Protein AF-A0A496ZYK5-F1 (afdb_monomer_lite)

Radius of gyration: 15.11 Å; chains: 1; bounding box: 34×35×40 Å

pLDDT: mean 82.76, std 11.74, range [33.22, 94.19]

Structure (mmCIF, N/CA/C/O backbone):
data_AF-A0A496ZYK5-F1
#
_entry.id   AF-A0A496ZYK5-F1
#
loop_
_atom_site.group_PDB
_atom_site.id
_atom_site.type_symbol
_atom_site.label_atom_id
_atom_site.label_alt_id
_atom_site.label_comp_id
_atom_site.label_asym_id
_atom_site.label_entity_id
_atom_site.label_seq_id
_atom_site.pdbx_PDB_ins_code
_atom_site.Cartn_x
_atom_site.Cartn_y
_atom_site.Cartn_z
_atom_site.occupancy
_atom_site.B_iso_or_equiv
_atom_site.auth_seq_id
_atom_site.auth_comp_id
_atom_site.auth_asym_id
_atom_site.auth_atom_id
_atom_site.pdbx_PDB_model_num
ATOM 1 N N . MET A 1 1 ? -0.596 -8.032 -0.415 1.00 74.88 1 MET A N 1
ATOM 2 C CA . MET A 1 1 ? -0.509 -8.067 1.060 1.00 74.88 1 MET A CA 1
ATOM 3 C C . MET A 1 1 ? -0.330 -6.659 1.595 1.00 74.88 1 MET A C 1
ATOM 5 O O . MET A 1 1 ? 0.467 -5.921 1.018 1.00 74.88 1 MET A O 1
ATOM 9 N N . GLY A 1 2 ? -1.061 -6.291 2.646 1.00 75.75 2 GLY A N 1
ATOM 10 C CA . GLY A 1 2 ? -0.971 -4.962 3.248 1.00 75.75 2 GLY A CA 1
ATOM 11 C C . GLY A 1 2 ? -1.423 -4.914 4.704 1.00 75.75 2 GLY A C 1
ATOM 12 O O . GLY A 1 2 ? -2.186 -5.771 5.138 1.00 75.75 2 GLY A O 1
ATOM 13 N N . ILE A 1 3 ? -0.929 -3.924 5.445 1.00 78.69 3 ILE A N 1
ATOM 14 C CA . ILE A 1 3 ? -1.300 -3.653 6.844 1.00 78.69 3 ILE A CA 1
ATOM 15 C C . ILE A 1 3 ? -2.373 -2.576 6.854 1.00 78.69 3 ILE A C 1
ATOM 17 O O . ILE A 1 3 ? -2.232 -1.584 6.136 1.00 78.69 3 ILE A O 1
ATOM 21 N N . VAL A 1 4 ? -3.399 -2.746 7.685 1.00 80.00 4 VAL A N 1
ATOM 22 C CA . VAL A 1 4 ? -4.452 -1.751 7.881 1.00 80.00 4 VAL A CA 1
ATOM 23 C C . VAL A 1 4 ? -4.413 -1.180 9.292 1.00 80.00 4 VAL A C 1
ATOM 25 O O . VAL A 1 4 ? -4.398 -1.935 10.268 1.00 80.00 4 VAL A O 1
ATOM 28 N N . THR A 1 5 ? -4.446 0.149 9.404 1.00 76.56 5 THR A N 1
ATOM 29 C CA . THR A 1 5 ? -4.525 0.858 10.691 1.00 76.56 5 THR A CA 1
ATOM 30 C C . THR A 1 5 ? -5.643 1.899 10.729 1.00 76.56 5 THR A C 1
ATOM 32 O O . THR A 1 5 ? -6.025 2.440 9.691 1.00 76.56 5 THR A O 1
ATOM 35 N N . GLY A 1 6 ? -6.152 2.213 11.921 1.00 67.94 6 GLY A N 1
ATOM 36 C CA . GLY A 1 6 ? -7.203 3.218 12.121 1.00 67.94 6 GLY A CA 1
ATOM 37 C C . GLY A 1 6 ? -6.759 4.670 11.930 1.00 67.94 6 GLY A C 1
ATOM 38 O O . GLY A 1 6 ? -5.583 4.997 12.091 1.00 67.94 6 GLY A O 1
ATOM 39 N N . VAL A 1 7 ? -7.717 5.546 11.604 1.00 71.88 7 VAL A N 1
ATOM 40 C CA . VAL A 1 7 ? -7.539 7.008 11.530 1.00 71.88 7 VAL A CA 1
ATOM 41 C C . VAL A 1 7 ? -8.552 7.691 12.449 1.00 71.88 7 VAL A C 1
ATOM 43 O O . VAL A 1 7 ? -9.733 7.349 12.434 1.00 71.88 7 VAL A O 1
ATOM 46 N N . THR A 1 8 ? -8.117 8.683 13.228 1.00 62.28 8 THR A N 1
ATOM 47 C CA . THR A 1 8 ? -9.002 9.500 14.071 1.00 62.28 8 THR A CA 1
ATOM 48 C C . THR A 1 8 ? -9.879 10.445 13.229 1.00 62.28 8 THR A C 1
ATOM 50 O O . THR A 1 8 ? -9.448 11.009 12.212 1.00 62.28 8 THR A O 1
ATOM 53 N N . ASN A 1 9 ? -11.148 10.583 13.631 1.00 53.94 9 ASN A N 1
ATOM 54 C CA . ASN A 1 9 ? -12.170 11.366 12.927 1.00 53.94 9 ASN A CA 1
ATOM 55 C C . ASN A 1 9 ? -11.941 12.876 13.103 1.00 53.94 9 ASN A C 1
ATOM 57 O O . ASN A 1 9 ? -12.195 13.412 14.174 1.00 53.94 9 ASN A O 1
ATOM 61 N N . GLU A 1 10 ? -11.537 13.563 12.034 1.00 55.62 10 GLU A N 1
ATOM 62 C CA . GLU A 1 10 ? -11.527 15.030 11.935 1.00 55.62 10 GLU A CA 1
ATOM 63 C C . GLU A 1 10 ? -12.078 15.462 10.558 1.00 55.62 10 GLU A C 1
ATOM 65 O O . GLU A 1 10 ? -12.080 14.663 9.615 1.00 55.62 10 GLU A O 1
ATOM 70 N N . ASN A 1 11 ? -12.582 16.702 10.472 1.00 56.47 11 ASN A N 1
ATOM 71 C CA . ASN A 1 11 ? -13.473 17.247 9.430 1.00 56.47 11 ASN A CA 1
ATOM 72 C C . ASN A 1 11 ? -13.108 16.925 7.960 1.00 56.47 11 ASN A C 1
ATOM 74 O O . ASN A 1 11 ? -11.955 16.958 7.534 1.00 56.47 11 ASN A O 1
ATOM 78 N N . HIS A 1 12 ? -14.147 16.634 7.167 1.00 55.78 12 HIS A N 1
ATOM 79 C CA . HIS A 1 12 ? -14.066 15.926 5.880 1.00 55.78 12 HIS A CA 1
ATOM 80 C C . HIS A 1 12 ? -13.759 16.816 4.656 1.00 55.78 12 HIS A C 1
ATOM 82 O O . HIS A 1 12 ? -13.131 16.349 3.706 1.00 55.78 12 HIS A O 1
ATOM 88 N N . SER A 1 13 ? -14.181 18.086 4.660 1.00 56.16 13 SER A N 1
ATOM 89 C CA . SER A 1 13 ? -14.028 19.019 3.528 1.00 56.16 13 SER A CA 1
ATOM 90 C C . SER A 1 13 ? -12.591 19.524 3.369 1.00 56.16 13 SER A C 1
ATOM 92 O O . SER A 1 13 ? -12.036 19.476 2.272 1.00 56.16 13 SER A O 1
ATOM 94 N N . ASP A 1 14 ? -11.947 19.906 4.472 1.00 59.47 14 ASP A N 1
ATOM 95 C CA . ASP A 1 14 ? -10.564 20.405 4.462 1.00 59.47 14 ASP A CA 1
ATOM 96 C C . ASP A 1 14 ? -9.560 19.294 4.116 1.00 59.47 14 ASP A C 1
ATOM 98 O O . ASP A 1 14 ? -8.487 19.537 3.562 1.00 59.47 14 ASP A O 1
ATOM 102 N N . ARG A 1 15 ? -9.920 18.036 4.391 1.00 67.19 15 ARG A N 1
ATOM 103 C CA . ARG A 1 15 ? -9.101 16.860 4.084 1.00 67.19 15 ARG A CA 1
ATOM 104 C C . ARG A 1 15 ? -8.947 16.625 2.579 1.00 67.19 15 ARG A C 1
ATOM 106 O O . ARG A 1 15 ? -7.835 16.353 2.135 1.00 67.19 15 ARG A O 1
ATOM 113 N N . GLN A 1 16 ? -10.004 16.789 1.779 1.00 65.94 16 GLN A N 1
ATOM 114 C CA . GLN A 1 16 ? -9.939 16.511 0.336 1.00 65.94 16 GLN A CA 1
ATOM 115 C C . GLN A 1 16 ? -8.957 17.428 -0.404 1.00 65.94 16 GLN A C 1
ATOM 117 O O . GLN A 1 16 ? -8.152 16.948 -1.205 1.00 65.94 16 GLN A O 1
ATOM 122 N N . VAL A 1 17 ? -8.974 18.729 -0.092 1.00 64.69 17 VAL A N 1
ATOM 123 C CA . VAL A 1 17 ? -8.038 19.709 -0.669 1.00 64.69 17 VAL A CA 1
ATOM 124 C C . VAL A 1 17 ? -6.600 19.383 -0.256 1.00 64.69 17 VAL A C 1
ATOM 126 O O . VAL A 1 17 ? -5.696 19.359 -1.093 1.00 64.69 17 VAL A O 1
ATOM 129 N N . ASN A 1 18 ? -6.391 19.036 1.016 1.00 77.38 18 ASN A N 1
ATOM 130 C CA . ASN A 1 18 ? -5.076 18.661 1.529 1.00 77.38 18 ASN A CA 1
ATOM 131 C C . ASN A 1 18 ? -4.524 17.376 0.889 1.00 77.38 18 ASN A C 1
ATOM 133 O O . ASN A 1 18 ? -3.320 17.287 0.643 1.00 77.38 18 ASN A O 1
ATOM 137 N N . TYR A 1 19 ? -5.374 16.397 0.565 1.00 80.56 19 TYR A N 1
ATOM 138 C CA . TYR A 1 19 ? -4.937 15.176 -0.119 1.00 80.56 19 TYR A CA 1
ATOM 139 C C . TYR A 1 19 ? -4.505 15.433 -1.559 1.00 80.56 19 TYR A C 1
ATOM 141 O O . TYR A 1 19 ? -3.468 14.918 -1.967 1.00 80.56 19 TYR A O 1
ATOM 149 N N . ALA A 1 20 ? -5.231 16.270 -2.305 1.00 78.94 20 ALA A N 1
ATOM 150 C CA . ALA A 1 20 ? -4.841 16.632 -3.668 1.00 78.94 20 ALA A CA 1
ATOM 151 C C . ALA A 1 20 ? -3.475 17.346 -3.702 1.00 78.94 20 ALA A C 1
ATOM 153 O O . ALA A 1 20 ? -2.609 17.001 -4.507 1.00 78.94 20 ALA A O 1
ATOM 154 N N . ILE A 1 21 ? -3.241 18.283 -2.774 1.00 83.12 21 ILE A N 1
ATOM 155 C CA . ILE A 1 21 ? -1.9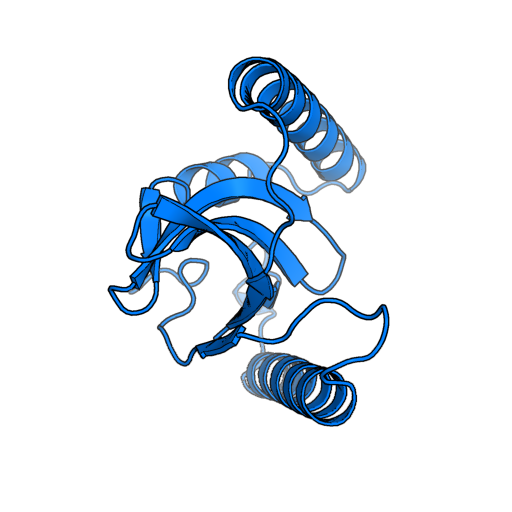43 18.965 -2.620 1.00 83.12 21 ILE A CA 1
ATOM 156 C C . ILE A 1 21 ? -0.841 17.960 -2.25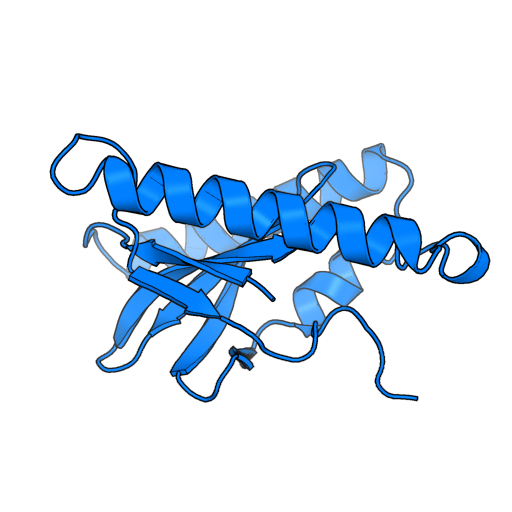6 1.00 83.12 21 ILE A C 1
ATOM 158 O O . ILE A 1 21 ? 0.281 18.030 -2.765 1.00 83.12 21 ILE A O 1
ATOM 162 N N . ASN A 1 22 ? -1.142 17.001 -1.379 1.00 86.88 22 ASN A N 1
ATOM 163 C CA . ASN A 1 22 ? -0.177 15.985 -0.981 1.00 86.88 22 ASN A CA 1
ATOM 164 C C . ASN A 1 22 ? 0.196 15.046 -2.141 1.00 86.88 22 ASN A C 1
ATOM 166 O O . ASN A 1 22 ? 1.373 14.743 -2.319 1.00 86.88 22 ASN A O 1
ATOM 170 N N . GLU A 1 23 ? -0.766 14.641 -2.973 1.00 89.38 23 GLU A N 1
ATOM 171 C CA . GLU A 1 23 ? -0.507 13.836 -4.173 1.00 89.38 23 GLU A CA 1
ATOM 172 C C . GLU A 1 23 ? 0.406 14.577 -5.164 1.00 89.38 23 GLU A C 1
ATOM 174 O O . GLU A 1 23 ? 1.356 13.984 -5.676 1.00 89.38 23 GLU A O 1
ATOM 179 N N . GLN A 1 24 ? 0.213 15.887 -5.360 1.00 88.06 24 GLN A N 1
ATOM 180 C CA . GLN A 1 24 ? 1.120 16.704 -6.180 1.00 88.06 24 GLN A CA 1
ATOM 181 C C . GLN A 1 24 ? 2.548 16.736 -5.618 1.00 88.06 24 GLN A C 1
ATOM 183 O O . GLN A 1 24 ? 3.520 16.613 -6.368 1.00 88.06 24 GLN A O 1
ATOM 188 N N . ARG A 1 25 ? 2.698 16.851 -4.293 1.00 89.44 25 ARG A N 1
ATOM 189 C CA . ARG A 1 25 ? 4.013 16.785 -3.639 1.00 89.44 25 ARG A CA 1
ATOM 190 C C . ARG A 1 25 ? 4.671 15.421 -3.846 1.00 89.44 25 ARG A C 1
ATOM 192 O O . ARG A 1 25 ? 5.871 15.355 -4.107 1.00 89.44 25 ARG A O 1
ATOM 199 N N . ILE A 1 26 ? 3.901 14.337 -3.753 1.00 90.56 26 ILE A N 1
ATOM 200 C CA . ILE A 1 26 ? 4.398 12.982 -4.014 1.00 90.56 26 ILE A CA 1
ATOM 201 C C . ILE A 1 26 ? 4.868 12.859 -5.466 1.00 90.56 26 ILE A C 1
ATOM 203 O O . ILE A 1 26 ? 5.963 12.348 -5.695 1.00 90.56 26 ILE A O 1
ATOM 207 N N . ALA A 1 27 ? 4.112 13.382 -6.434 1.00 89.94 27 ALA A N 1
ATOM 208 C CA . ALA A 1 27 ? 4.516 13.392 -7.839 1.00 89.94 27 ALA A CA 1
ATOM 209 C C . ALA A 1 27 ? 5.889 14.057 -8.030 1.00 89.94 27 ALA A C 1
ATOM 211 O O . ALA A 1 27 ? 6.799 13.461 -8.606 1.00 89.94 27 ALA A O 1
ATOM 212 N N . GLN A 1 28 ? 6.080 15.252 -7.461 1.00 89.06 28 GLN A N 1
ATOM 213 C CA . GLN A 1 28 ? 7.353 15.979 -7.520 1.00 89.06 28 GLN A CA 1
ATOM 214 C C . GLN A 1 28 ? 8.511 15.188 -6.889 1.00 89.06 28 GLN A C 1
ATOM 216 O O . GLN A 1 28 ? 9.606 15.136 -7.449 1.00 89.06 28 GLN A O 1
ATOM 221 N N . GLN A 1 29 ? 8.274 14.528 -5.751 1.00 89.44 29 GLN A N 1
ATOM 222 C CA . GLN A 1 29 ? 9.280 13.687 -5.094 1.00 89.44 29 GLN A CA 1
ATOM 223 C C . GLN A 1 29 ? 9.683 12.479 -5.946 1.00 89.44 29 GLN A C 1
ATOM 225 O O . GLN A 1 29 ? 10.855 12.103 -5.966 1.00 89.44 29 GLN A O 1
ATOM 230 N N . LEU A 1 30 ? 8.730 11.857 -6.639 1.00 87.38 30 LEU A N 1
ATOM 231 C CA . LEU A 1 30 ? 8.994 10.710 -7.506 1.00 87.38 30 LEU A CA 1
ATOM 232 C C . LEU A 1 30 ? 9.756 11.111 -8.772 1.00 87.38 30 LEU A C 1
ATOM 234 O O . LEU A 1 30 ? 10.701 10.418 -9.153 1.00 87.38 30 LEU A O 1
ATOM 238 N N . ILE A 1 31 ? 9.425 12.268 -9.352 1.00 87.38 31 ILE A N 1
ATOM 239 C CA . ILE A 1 31 ? 10.179 12.867 -10.461 1.00 87.38 31 ILE A CA 1
ATOM 240 C C . ILE A 1 31 ? 11.628 13.131 -10.035 1.00 87.38 31 ILE A C 1
ATOM 242 O O . ILE A 1 31 ? 12.555 12.700 -10.718 1.00 87.38 31 ILE A O 1
ATOM 246 N N . ALA A 1 32 ? 11.842 13.751 -8.870 1.00 87.19 32 ALA A N 1
ATOM 247 C CA . ALA A 1 32 ? 13.184 14.022 -8.344 1.00 87.19 32 ALA A CA 1
ATOM 248 C C . ALA A 1 32 ? 14.007 12.743 -8.083 1.00 87.19 32 ALA A C 1
ATOM 250 O O . ALA A 1 32 ? 15.234 12.772 -8.125 1.00 87.19 32 ALA A O 1
ATOM 251 N N . ARG A 1 33 ? 13.342 11.607 -7.839 1.00 84.69 33 ARG A N 1
ATOM 252 C CA . ARG A 1 33 ? 13.969 10.284 -7.671 1.00 84.69 33 ARG A CA 1
ATOM 253 C C . ARG A 1 33 ? 14.209 9.545 -8.990 1.00 84.69 33 ARG A C 1
ATOM 255 O O . ARG A 1 33 ? 14.635 8.393 -8.953 1.00 84.69 33 ARG A O 1
ATOM 262 N N . ASN A 1 34 ? 13.955 10.185 -10.132 1.00 83.44 34 ASN A N 1
ATOM 263 C CA . ASN A 1 34 ? 14.061 9.590 -11.463 1.00 83.44 34 ASN A CA 1
ATOM 264 C C . ASN A 1 34 ? 13.180 8.334 -11.626 1.00 83.44 34 ASN A C 1
ATOM 266 O O . ASN A 1 34 ? 13.603 7.321 -12.184 1.00 83.44 34 ASN A O 1
ATOM 270 N N . LEU A 1 35 ? 11.949 8.400 -11.104 1.00 81.25 35 LEU A N 1
ATOM 271 C CA . LEU A 1 35 ? 10.929 7.353 -11.225 1.00 81.25 35 LEU A CA 1
ATOM 272 C C . LEU A 1 35 ? 9.717 7.870 -12.030 1.00 81.25 35 LEU A C 1
ATOM 274 O O . LEU A 1 35 ? 8.625 7.997 -11.470 1.00 81.25 35 LEU A O 1
ATOM 278 N N . PRO A 1 36 ? 9.887 8.213 -13.323 1.00 75.00 36 PRO A N 1
ATOM 279 C CA . PRO A 1 36 ? 8.786 8.681 -14.165 1.00 75.00 36 PRO A CA 1
ATOM 280 C C . PRO A 1 36 ? 7.760 7.562 -14.408 1.00 75.00 36 PRO A C 1
ATOM 282 O O . PRO A 1 36 ? 8.123 6.386 -14.447 1.00 75.00 36 PRO A O 1
ATOM 285 N N . GLY A 1 37 ? 6.475 7.902 -14.550 1.00 80.75 37 GLY A N 1
ATOM 286 C CA . GLY A 1 37 ? 5.393 6.926 -14.769 1.00 80.75 37 GLY A CA 1
ATOM 287 C C . GLY A 1 37 ? 4.944 6.180 -13.504 1.00 80.75 37 GLY A C 1
ATOM 288 O O . GLY A 1 37 ? 3.871 5.576 -13.475 1.00 80.75 37 GLY A O 1
ATOM 289 N N . LEU A 1 38 ? 5.758 6.217 -12.442 1.00 84.50 38 LEU A N 1
ATOM 290 C CA . LEU A 1 38 ? 5.457 5.590 -11.160 1.00 84.50 38 LEU A CA 1
ATOM 291 C C . LEU A 1 38 ? 4.218 6.227 -10.529 1.00 84.50 38 LEU A C 1
ATOM 293 O O . LEU A 1 38 ? 3.331 5.533 -10.045 1.00 84.50 38 LEU A O 1
ATOM 297 N N . PHE A 1 39 ? 4.162 7.557 -10.533 1.00 88.75 39 PHE A N 1
ATOM 298 C CA . PHE A 1 39 ? 3.083 8.300 -9.897 1.00 88.75 39 PHE A CA 1
ATOM 299 C C . PHE A 1 39 ? 1.730 8.002 -10.549 1.00 88.75 39 PHE A C 1
ATOM 301 O O . PHE A 1 39 ? 0.757 7.733 -9.851 1.00 88.75 39 PHE A O 1
ATOM 308 N N . GLU A 1 40 ? 1.692 7.973 -11.877 1.00 87.94 40 GLU A N 1
ATOM 309 C CA . GLU A 1 40 ? 0.519 7.661 -12.682 1.00 87.94 40 GLU A CA 1
ATOM 310 C C . GLU A 1 40 ? 0.015 6.248 -12.377 1.00 87.94 40 GLU A C 1
ATOM 312 O O . GLU A 1 40 ? -1.174 6.064 -12.113 1.00 87.94 40 GLU A O 1
ATOM 317 N N . LEU A 1 41 ? 0.918 5.260 -12.300 1.00 87.25 41 LEU A N 1
ATOM 318 C CA . LEU A 1 41 ? 0.540 3.899 -11.913 1.00 87.25 41 LEU A CA 1
ATOM 319 C C . LEU A 1 41 ? -0.063 3.852 -10.503 1.00 87.25 41 LEU A C 1
ATOM 321 O O . LEU A 1 41 ? -1.064 3.174 -10.284 1.00 87.25 41 LEU A O 1
ATOM 325 N N . LEU A 1 42 ? 0.523 4.573 -9.543 1.00 90.12 42 LEU A N 1
ATOM 326 C C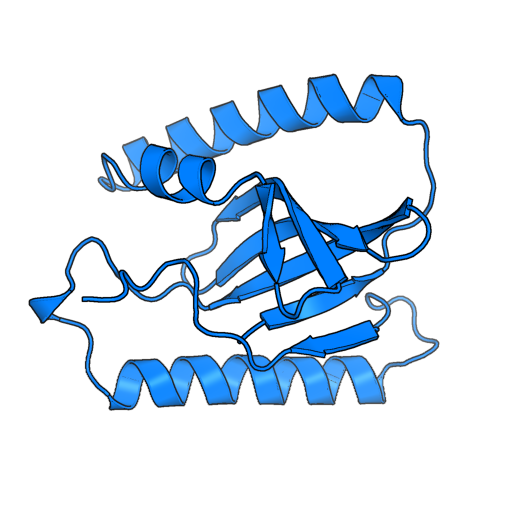A . LEU A 1 42 ? -0.021 4.637 -8.185 1.00 90.12 42 LEU A CA 1
ATOM 327 C C . LEU A 1 42 ? -1.402 5.305 -8.160 1.00 90.12 42 LEU A C 1
ATOM 329 O O . LEU A 1 42 ? -2.303 4.831 -7.471 1.00 90.12 42 LEU A O 1
ATOM 333 N N . LEU A 1 43 ? -1.612 6.362 -8.947 1.00 91.00 43 LEU A N 1
ATOM 334 C CA . LEU A 1 43 ? -2.926 6.992 -9.064 1.00 91.00 43 LEU A CA 1
ATOM 335 C C . LEU A 1 43 ? -3.977 6.049 -9.659 1.00 91.00 43 LEU A C 1
ATOM 337 O O . LEU A 1 43 ? -5.118 6.073 -9.199 1.00 91.00 43 LEU A O 1
ATOM 341 N N . HIS A 1 44 ? -3.607 5.183 -10.606 1.00 89.62 44 HIS A N 1
ATOM 342 C CA . HIS A 1 44 ? -4.518 4.177 -11.164 1.00 89.62 44 HIS A CA 1
ATOM 343 C C . HIS A 1 44 ? -5.024 3.161 -10.133 1.00 89.62 44 HIS A C 1
ATOM 345 O O . HIS A 1 44 ? -6.043 2.517 -10.370 1.00 89.62 44 HIS A O 1
ATOM 351 N N . LEU A 1 45 ? -4.364 3.031 -8.977 1.00 89.62 45 LEU A N 1
ATOM 352 C CA . LEU A 1 45 ? -4.835 2.146 -7.912 1.00 89.62 45 LEU A CA 1
ATOM 353 C C . LEU A 1 45 ? -5.984 2.741 -7.087 1.00 89.62 45 LEU A C 1
ATOM 355 O O . LEU A 1 45 ? -6.616 2.025 -6.305 1.00 89.62 45 LEU A O 1
ATOM 359 N N . LYS A 1 46 ? -6.266 4.041 -7.228 1.00 92.19 46 LYS A N 1
ATOM 360 C CA . LYS A 1 46 ? -7.395 4.687 -6.550 1.00 92.19 46 LYS A CA 1
ATOM 361 C C . LYS A 1 46 ? -8.704 4.071 -7.050 1.00 92.19 46 LYS A C 1
ATOM 363 O O . LYS A 1 46 ? -8.922 3.916 -8.244 1.00 92.19 46 LYS A O 1
ATOM 368 N N . GLY A 1 47 ? -9.584 3.728 -6.119 1.00 91.88 47 GLY A N 1
ATOM 369 C CA . GLY A 1 47 ? -10.848 3.041 -6.377 1.00 91.88 47 GLY A CA 1
ATOM 370 C C . GLY A 1 47 ? -10.766 1.516 -6.304 1.00 91.88 47 GLY A C 1
ATOM 371 O O . GLY A 1 47 ? -11.812 0.882 -6.206 1.00 91.88 47 GLY A O 1
ATOM 372 N N . ILE A 1 48 ? -9.570 0.915 -6.279 1.00 92.38 48 ILE A N 1
ATOM 373 C CA . ILE A 1 48 ? -9.436 -0.534 -6.085 1.00 92.38 48 ILE A CA 1
ATOM 374 C C . ILE A 1 48 ? -9.865 -0.904 -4.664 1.00 92.38 48 ILE A C 1
ATOM 376 O O . ILE A 1 48 ? -9.416 -0.300 -3.686 1.00 92.38 48 ILE A O 1
ATOM 380 N N . THR A 1 49 ? -10.693 -1.941 -4.553 1.00 91.75 49 THR A N 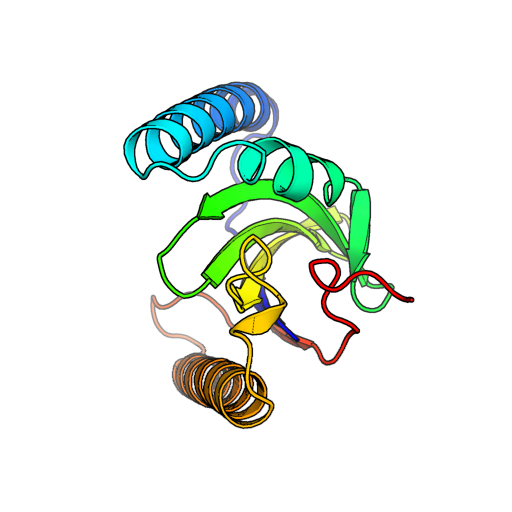1
ATOM 381 C CA . THR A 1 49 ? -11.088 -2.529 -3.273 1.00 91.75 49 THR A CA 1
ATOM 382 C C . THR A 1 49 ? -10.212 -3.736 -2.951 1.00 91.75 49 THR A C 1
ATOM 384 O O . THR A 1 49 ? -10.227 -4.746 -3.651 1.00 91.75 49 THR A O 1
ATOM 387 N N . LEU A 1 50 ? -9.454 -3.644 -1.862 1.00 90.69 50 LEU A N 1
ATOM 388 C CA . LEU A 1 50 ? -8.642 -4.735 -1.338 1.00 90.69 50 LEU A CA 1
ATOM 389 C C . LEU A 1 50 ? -9.475 -5.618 -0.419 1.00 90.69 50 LEU A C 1
ATOM 391 O O . LEU A 1 50 ? -10.149 -5.121 0.489 1.00 90.69 50 LEU A O 1
ATOM 395 N N . ASP A 1 51 ? -9.402 -6.927 -0.671 1.00 88.81 51 ASP A N 1
ATOM 396 C CA . ASP A 1 51 ? -10.083 -7.962 0.115 1.00 88.81 51 ASP A CA 1
ATOM 397 C C . ASP A 1 51 ? -11.577 -7.675 0.325 1.00 88.81 51 ASP A C 1
ATOM 399 O O . ASP A 1 51 ? -12.140 -7.919 1.385 1.00 88.81 51 ASP A O 1
ATOM 403 N N . GLN A 1 52 ? -12.198 -7.060 -0.692 1.00 89.19 52 GLN A N 1
ATOM 404 C CA . GLN A 1 52 ? -13.612 -6.667 -0.725 1.00 89.19 52 GLN A CA 1
ATOM 405 C C . GLN A 1 52 ? -14.056 -5.713 0.400 1.00 89.19 52 GLN A C 1
ATOM 407 O O . GLN A 1 52 ? -15.246 -5.457 0.558 1.00 89.19 52 GLN A O 1
ATOM 412 N N . ARG A 1 53 ? -13.114 -5.153 1.169 1.00 91.38 53 ARG A N 1
ATOM 413 C CA . ARG A 1 53 ? -13.406 -4.367 2.375 1.00 91.38 53 ARG A CA 1
ATOM 414 C C . ARG A 1 53 ? -12.821 -2.963 2.337 1.00 91.38 53 ARG A C 1
ATOM 416 O O . ARG A 1 53 ? -13.461 -2.036 2.822 1.00 91.38 53 ARG A O 1
ATOM 423 N N . TYR A 1 54 ? -11.638 -2.789 1.751 1.00 92.88 54 TYR A N 1
ATOM 424 C CA . TYR A 1 54 ? -10.895 -1.530 1.833 1.00 92.88 54 TYR A CA 1
ATOM 425 C C . TYR A 1 54 ? -10.722 -0.891 0.466 1.00 92.88 54 TYR A C 1
ATOM 427 O O . TYR A 1 54 ? -9.909 -1.344 -0.336 1.00 92.88 54 TYR A O 1
ATOM 435 N N . THR A 1 55 ? -11.460 0.182 0.202 1.00 94.12 55 THR A N 1
ATOM 436 C CA . THR A 1 55 ? -11.366 0.908 -1.068 1.00 94.12 55 THR A CA 1
ATOM 437 C C . THR A 1 55 ? -10.302 1.987 -0.971 1.00 94.12 55 THR A C 1
ATOM 439 O O . THR A 1 55 ? -10.435 2.920 -0.181 1.00 94.12 55 THR A O 1
ATOM 442 N N . LEU A 1 56 ? -9.244 1.880 -1.773 1.00 93.69 56 LEU A N 1
ATOM 443 C CA . LEU A 1 56 ? -8.167 2.868 -1.810 1.00 93.69 56 LEU A CA 1
ATOM 444 C C . LEU A 1 56 ? -8.717 4.198 -2.337 1.00 93.69 56 LEU A C 1
ATOM 446 O O . LEU A 1 56 ? -9.277 4.241 -3.429 1.00 93.69 56 LEU A O 1
ATOM 450 N N . ARG A 1 57 ? -8.583 5.290 -1.581 1.00 93.06 57 ARG A N 1
ATOM 451 C CA . ARG A 1 57 ? -9.141 6.596 -1.966 1.00 93.06 57 ARG A CA 1
ATOM 452 C C . ARG A 1 57 ? -8.078 7.600 -2.357 1.00 93.06 57 ARG A C 1
ATOM 454 O O . ARG A 1 57 ? -8.212 8.184 -3.423 1.00 93.06 57 ARG A O 1
ATOM 461 N N . TRP A 1 58 ? -7.036 7.774 -1.548 1.00 93.12 58 TRP A N 1
ATOM 462 C CA . TRP A 1 58 ? -5.981 8.758 -1.816 1.00 93.12 58 TRP A CA 1
ATOM 463 C C . TRP A 1 58 ? -4.601 8.188 -1.550 1.00 93.12 58 TRP A C 1
ATOM 465 O O . TRP A 1 58 ? -4.394 7.475 -0.564 1.00 93.12 58 TRP A O 1
ATOM 475 N N . LEU A 1 59 ? -3.652 8.532 -2.416 1.00 93.00 59 LEU A N 1
ATOM 476 C CA . LEU A 1 59 ? -2.252 8.209 -2.197 1.00 93.00 59 LEU A CA 1
ATOM 477 C C . LEU A 1 59 ? -1.711 9.122 -1.088 1.00 93.00 59 LEU A C 1
ATOM 479 O O . LEU A 1 59 ? -1.627 10.339 -1.238 1.00 93.00 59 LEU A O 1
ATOM 483 N N . TYR A 1 60 ? -1.360 8.525 0.048 1.00 91.00 60 TYR A N 1
ATOM 484 C CA . TYR A 1 60 ? -0.957 9.261 1.243 1.00 91.00 60 TYR A CA 1
ATOM 485 C C . TYR A 1 60 ? 0.559 9.458 1.324 1.00 91.00 60 TYR A C 1
ATOM 487 O O . TYR A 1 60 ? 1.023 10.543 1.669 1.00 91.00 60 TYR A O 1
ATOM 495 N N . ALA A 1 61 ? 1.346 8.426 1.006 1.00 90.62 61 ALA A N 1
ATOM 496 C CA . ALA A 1 61 ? 2.805 8.523 0.994 1.00 90.62 61 ALA A CA 1
ATOM 497 C C . ALA A 1 61 ? 3.459 7.425 0.147 1.00 90.62 61 ALA A C 1
ATOM 499 O O . ALA A 1 61 ? 2.925 6.323 0.008 1.00 90.62 61 ALA A O 1
ATOM 500 N N . VAL A 1 62 ? 4.667 7.702 -0.353 1.00 89.75 62 VAL A N 1
ATOM 501 C CA . VAL A 1 62 ? 5.514 6.725 -1.054 1.00 89.75 62 VAL A CA 1
ATOM 502 C C . VAL A 1 62 ? 6.906 6.702 -0.424 1.00 89.75 62 VAL A C 1
ATOM 504 O O . VAL A 1 62 ? 7.710 7.626 -0.575 1.00 89.75 62 VAL A O 1
ATOM 507 N N . GLY A 1 63 ? 7.190 5.627 0.308 1.00 86.00 63 GLY A N 1
ATOM 508 C CA . GLY A 1 63 ? 8.500 5.348 0.887 1.00 86.00 63 GLY A CA 1
ATOM 509 C C . GLY A 1 63 ? 9.359 4.465 -0.019 1.00 86.00 63 GLY A C 1
ATOM 510 O O . GLY A 1 63 ? 8.904 3.965 -1.043 1.00 86.00 63 GLY A O 1
ATOM 511 N N . GLY A 1 64 ? 10.606 4.214 0.389 1.00 81.62 64 GLY A N 1
ATOM 512 C CA . GLY A 1 64 ? 11.509 3.322 -0.353 1.00 81.62 64 GLY A CA 1
ATOM 513 C C . GLY A 1 64 ? 11.113 1.839 -0.315 1.00 81.62 64 GLY A C 1
ATOM 514 O O . GLY A 1 64 ? 11.623 1.056 -1.105 1.00 81.62 64 GLY A O 1
ATOM 515 N N . GLN A 1 65 ? 10.227 1.443 0.606 1.00 82.62 65 GLN A N 1
ATOM 516 C CA . GLN A 1 65 ? 9.832 0.042 0.831 1.00 82.62 65 GLN A CA 1
ATOM 517 C C . GLN A 1 65 ? 8.316 -0.178 0.864 1.00 82.62 65 GLN A C 1
ATOM 519 O O . GLN A 1 65 ? 7.854 -1.319 0.861 1.00 82.62 65 GLN A O 1
ATOM 524 N N . SER A 1 66 ? 7.523 0.892 0.907 1.00 88.88 66 SER A N 1
ATOM 525 C CA . SER A 1 66 ? 6.070 0.789 0.997 1.00 88.88 66 SER A CA 1
ATOM 526 C C . SER A 1 66 ? 5.365 1.975 0.366 1.00 88.88 66 SER A C 1
ATOM 528 O O . SER A 1 66 ? 5.865 3.099 0.412 1.00 88.88 66 SER A O 1
ATOM 530 N N . VAL A 1 67 ? 4.162 1.719 -0.132 1.00 91.38 67 VAL A N 1
ATOM 531 C CA . VAL A 1 67 ? 3.197 2.740 -0.536 1.00 91.38 67 VAL A CA 1
ATOM 532 C C . VAL A 1 67 ? 2.077 2.773 0.489 1.00 91.38 67 VAL A C 1
ATOM 534 O O . VAL A 1 67 ? 1.646 1.727 0.970 1.00 91.38 67 VAL A O 1
ATOM 537 N N . ILE A 1 68 ? 1.625 3.969 0.840 1.00 93.12 68 ILE A N 1
ATOM 538 C CA . ILE A 1 68 ? 0.597 4.190 1.848 1.00 93.12 68 ILE A CA 1
ATOM 539 C C . ILE A 1 68 ? -0.590 4.868 1.181 1.00 93.12 68 ILE A C 1
ATOM 541 O O . ILE A 1 68 ? -0.433 5.910 0.543 1.00 93.12 68 ILE A O 1
ATOM 545 N N . TYR A 1 69 ? -1.771 4.294 1.369 1.00 94.12 69 TYR A N 1
ATOM 546 C CA . TYR A 1 69 ? -3.038 4.854 0.925 1.00 94.12 69 TYR A CA 1
ATOM 547 C C . TYR A 1 69 ? -3.927 5.157 2.118 1.00 94.12 69 TYR A C 1
ATOM 549 O O . TYR A 1 69 ? -3.974 4.396 3.083 1.00 94.12 69 TYR A O 1
ATOM 557 N N . LEU A 1 70 ? -4.687 6.236 2.005 1.00 93.44 70 LEU A N 1
ATOM 558 C CA . LEU A 1 70 ? -5.901 6.399 2.780 1.00 93.44 70 LEU A CA 1
ATOM 559 C C . LEU A 1 70 ? -7.014 5.625 2.069 1.00 93.44 70 LEU A C 1
ATOM 561 O O . LEU A 1 70 ? -7.242 5.808 0.870 1.00 93.44 70 LEU A O 1
ATOM 565 N N . ALA A 1 71 ? -7.679 4.748 2.804 1.00 93.81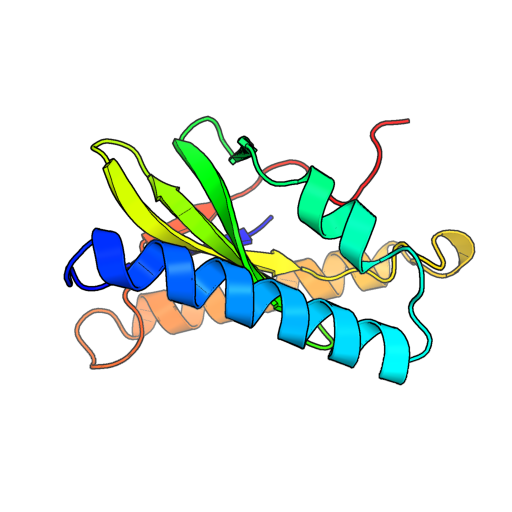 71 ALA A N 1
ATOM 566 C CA . ALA A 1 71 ? -8.714 3.863 2.310 1.00 93.81 71 ALA A CA 1
ATOM 567 C C . ALA A 1 71 ? -9.997 4.015 3.122 1.00 93.81 71 ALA A C 1
ATOM 569 O O . ALA A 1 71 ? -9.980 4.296 4.321 1.00 93.81 71 ALA A O 1
ATOM 570 N N . GLU A 1 72 ? -11.115 3.792 2.454 1.00 93.56 72 GLU A N 1
ATOM 571 C CA . GLU A 1 72 ? -12.412 3.661 3.094 1.00 93.56 72 GLU A CA 1
ATOM 572 C C . GLU A 1 72 ? -12.641 2.192 3.456 1.00 93.56 72 GLU A C 1
ATOM 574 O O . GLU A 1 72 ? -12.502 1.310 2.608 1.00 93.56 72 GLU A O 1
ATOM 579 N N . SER A 1 73 ? -12.960 1.939 4.720 1.00 90.12 73 SER A N 1
ATOM 580 C CA . SER A 1 73 ? -13.293 0.620 5.263 1.00 90.12 73 SER A CA 1
ATOM 581 C C . SER A 1 73 ? -14.815 0.435 5.382 1.00 90.12 73 SER A C 1
ATOM 583 O O . SER A 1 73 ? -15.560 1.414 5.242 1.00 90.12 73 SER A O 1
ATOM 585 N N . PRO A 1 74 ? -15.314 -0.785 5.664 1.00 85.38 74 PRO A N 1
ATOM 586 C CA . PRO A 1 74 ? -16.745 -1.025 5.813 1.00 85.38 74 PRO A CA 1
ATOM 587 C C . PRO A 1 74 ? -17.355 -0.134 6.906 1.00 85.38 74 PRO A C 1
ATOM 589 O O . PRO A 1 74 ? -16.784 0.033 7.985 1.00 85.38 74 PRO A O 1
ATOM 592 N N . GLY A 1 75 ? -18.520 0.453 6.624 1.00 83.50 75 GLY A N 1
ATOM 593 C CA . GLY A 1 75 ? -19.154 1.431 7.517 1.00 83.50 75 GLY A CA 1
ATOM 594 C C . GLY A 1 75 ? -18.561 2.843 7.428 1.00 83.50 75 GLY A C 1
ATOM 595 O O . GLY A 1 75 ? -18.655 3.597 8.395 1.00 83.50 75 GLY A O 1
ATOM 596 N N . SER A 1 76 ? -17.930 3.185 6.296 1.00 78.56 76 SER A N 1
ATOM 597 C CA . SER A 1 76 ? -17.403 4.521 5.967 1.00 78.56 76 SER A CA 1
ATOM 598 C C . SER A 1 76 ? -16.402 5.079 6.980 1.00 78.56 76 SER A C 1
ATOM 600 O O . SER A 1 76 ? -16.263 6.291 7.154 1.00 78.56 76 SER A O 1
ATOM 602 N N . ARG A 1 77 ? -15.668 4.185 7.650 1.00 86.56 77 ARG A N 1
ATOM 603 C CA . ARG A 1 77 ? -14.541 4.565 8.505 1.00 86.56 77 ARG A CA 1
ATOM 604 C C . ARG A 1 77 ? -13.273 4.671 7.672 1.00 86.56 77 ARG A C 1
ATOM 606 O O . ARG A 1 77 ? -13.040 3.860 6.775 1.00 86.56 77 ARG A O 1
ATOM 613 N N . TRP A 1 78 ? -12.427 5.632 8.007 1.00 89.25 78 TRP A N 1
ATOM 614 C CA . TRP A 1 78 ? -11.131 5.805 7.363 1.00 89.25 78 TRP A CA 1
ATOM 615 C C . TRP A 1 78 ? -10.082 4.868 7.954 1.00 89.25 78 TRP A C 1
ATOM 617 O O . TRP A 1 78 ? -9.988 4.707 9.170 1.00 89.25 78 TRP A O 1
ATOM 627 N N . ALA A 1 79 ? -9.270 4.286 7.081 1.00 92.25 79 ALA A N 1
ATOM 628 C CA . ALA A 1 79 ? -8.158 3.430 7.447 1.00 92.25 79 ALA A CA 1
ATOM 629 C C . ALA A 1 79 ? -6.930 3.749 6.589 1.00 92.25 79 ALA A C 1
ATOM 631 O O . ALA A 1 79 ? -7.050 4.132 5.427 1.00 92.25 79 ALA A O 1
ATOM 632 N N . ILE A 1 80 ? -5.737 3.570 7.140 1.00 93.69 80 ILE A N 1
ATOM 633 C CA . ILE A 1 80 ? -4.495 3.606 6.372 1.00 93.69 80 ILE A CA 1
ATOM 634 C C . ILE A 1 80 ? -4.172 2.194 5.919 1.00 93.69 80 ILE A C 1
ATOM 636 O O . ILE A 1 80 ? -4.116 1.282 6.738 1.00 93.69 80 ILE A O 1
ATOM 640 N N . VAL A 1 81 ? -3.918 2.027 4.625 1.00 94.19 81 VAL A N 1
ATOM 641 C CA . VAL A 1 81 ? -3.438 0.777 4.043 1.00 94.19 81 VAL A CA 1
ATOM 642 C C . VAL A 1 81 ? -1.991 0.955 3.613 1.00 94.19 81 VAL A C 1
ATOM 644 O O . VAL A 1 81 ? -1.681 1.771 2.743 1.00 94.19 81 VAL A O 1
ATOM 647 N N . LYS A 1 82 ? -1.100 0.151 4.188 1.00 94.12 82 LYS A N 1
ATOM 648 C CA . LYS A 1 82 ? 0.308 0.067 3.798 1.00 94.12 82 LYS A CA 1
ATOM 649 C C . LYS A 1 82 ? 0.527 -1.146 2.905 1.00 94.12 82 LYS A C 1
ATOM 651 O O . LYS A 1 82 ? 0.339 -2.279 3.339 1.00 94.12 82 LYS A O 1
ATOM 656 N N . LEU A 1 83 ? 0.970 -0.912 1.677 1.00 91.25 83 LEU A N 1
ATOM 657 C CA . LEU A 1 83 ? 1.326 -1.934 0.696 1.00 91.25 83 LEU A CA 1
ATOM 658 C C . LEU A 1 83 ? 2.844 -2.014 0.546 1.00 91.25 83 LEU A C 1
ATOM 660 O O . LEU A 1 83 ? 3.534 -0.996 0.589 1.00 91.25 83 LEU A O 1
ATOM 664 N N . ALA A 1 84 ? 3.373 -3.216 0.326 1.00 87.88 84 ALA A N 1
ATOM 665 C CA . ALA A 1 84 ? 4.780 -3.381 -0.025 1.00 87.88 84 ALA A CA 1
ATOM 666 C C . ALA A 1 84 ? 5.073 -2.720 -1.380 1.00 87.88 84 ALA A C 1
ATOM 668 O O . ALA A 1 84 ? 4.398 -3.000 -2.375 1.00 87.88 84 ALA A O 1
ATOM 669 N N . PHE A 1 85 ? 6.102 -1.875 -1.415 1.00 81.62 85 PHE A N 1
ATOM 670 C CA . PHE A 1 85 ? 6.619 -1.294 -2.646 1.00 81.62 85 PHE A CA 1
ATOM 671 C C . PHE A 1 85 ? 7.693 -2.227 -3.196 1.00 81.62 85 PHE A C 1
ATOM 673 O O . PHE A 1 85 ? 8.812 -2.280 -2.689 1.00 81.62 85 PHE A O 1
ATOM 680 N N . LEU A 1 86 ? 7.319 -3.002 -4.208 1.00 75.06 86 LEU A N 1
ATOM 681 C CA . LEU A 1 86 ? 8.256 -3.776 -5.014 1.00 75.06 86 LEU A CA 1
ATOM 682 C C . LEU A 1 86 ? 8.633 -2.918 -6.232 1.00 75.06 86 LEU A C 1
ATOM 684 O O . LEU A 1 86 ? 7.756 -2.219 -6.741 1.00 75.06 86 LEU A O 1
ATOM 688 N N . PRO A 1 87 ? 9.898 -2.905 -6.690 1.00 67.12 87 PRO A N 1
ATOM 689 C CA . PRO A 1 87 ? 10.362 -2.023 -7.764 1.00 67.12 87 PRO A CA 1
ATOM 690 C C . PRO A 1 87 ? 9.795 -2.435 -9.136 1.00 67.12 87 PRO A C 1
ATOM 692 O O . PRO A 1 87 ? 10.485 -2.978 -9.990 1.00 67.12 87 PRO A O 1
ATOM 695 N N . TYR A 1 88 ? 8.515 -2.149 -9.361 1.00 63.06 88 TYR A N 1
ATOM 696 C CA . TYR A 1 88 ? 7.757 -2.549 -10.552 1.00 63.06 88 TYR A CA 1
ATOM 697 C C . TYR A 1 88 ? 8.147 -1.789 -11.824 1.00 63.06 88 TYR A C 1
ATOM 699 O O . TYR A 1 88 ? 7.870 -2.2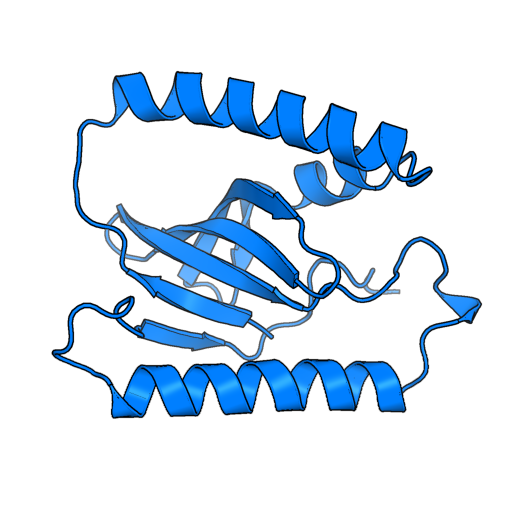52 -12.921 1.00 63.06 88 TYR A O 1
ATOM 707 N N . HIS A 1 89 ? 8.832 -0.649 -11.699 1.00 61.41 89 HIS A N 1
ATOM 708 C CA . HIS A 1 89 ? 9.435 0.075 -12.825 1.00 61.41 89 HIS A CA 1
ATOM 709 C C . HIS A 1 89 ? 10.624 -0.690 -13.442 1.00 61.41 89 HIS A C 1
ATOM 711 O O . HIS A 1 89 ? 11.163 -0.290 -14.471 1.00 61.41 89 HIS A O 1
ATOM 717 N N . ARG A 1 90 ? 11.057 -1.782 -12.797 1.00 66.75 90 ARG A N 1
ATOM 718 C CA . ARG A 1 90 ? 12.156 -2.663 -13.200 1.00 66.75 90 ARG A CA 1
ATOM 719 C C . ARG A 1 90 ? 11.774 -4.127 -12.927 1.00 66.75 90 ARG A C 1
ATOM 721 O O . ARG A 1 90 ? 12.429 -4.787 -12.122 1.00 66.75 90 ARG A O 1
ATOM 728 N N . PRO A 1 91 ? 10.728 -4.663 -13.586 1.00 63.47 91 PRO A N 1
ATOM 729 C CA . PRO A 1 91 ? 10.184 -5.982 -13.256 1.00 63.47 91 PRO A CA 1
ATOM 730 C C . PRO A 1 91 ? 11.209 -7.108 -13.454 1.00 63.47 91 PRO A C 1
ATOM 732 O O . PRO A 1 91 ? 11.223 -8.057 -12.678 1.00 63.47 91 PRO A O 1
ATOM 735 N N . ALA A 1 92 ? 12.138 -6.952 -14.407 1.00 65.88 92 ALA A N 1
ATOM 736 C CA . ALA A 1 92 ? 13.251 -7.879 -14.643 1.00 65.88 92 ALA A CA 1
ATOM 737 C C . ALA A 1 92 ? 14.214 -8.041 -13.447 1.00 65.88 92 ALA A C 1
ATOM 739 O O . ALA A 1 92 ? 15.018 -8.967 -13.430 1.00 65.88 92 ALA A O 1
ATOM 740 N N . TYR A 1 93 ? 14.146 -7.148 -12.456 1.00 67.31 93 TYR A N 1
ATOM 741 C CA . TYR A 1 93 ? 15.024 -7.134 -11.287 1.00 67.31 93 TYR A CA 1
ATOM 742 C C . TYR A 1 93 ? 14.323 -7.602 -10.006 1.00 67.31 93 TYR A C 1
ATOM 744 O O . TYR A 1 93 ? 14.943 -7.599 -8.946 1.00 67.31 93 TYR A O 1
ATOM 752 N N . ILE A 1 94 ? 13.040 -7.980 -10.071 1.00 74.19 94 ILE A N 1
ATOM 753 C CA . ILE A 1 94 ? 12.310 -8.480 -8.903 1.00 74.19 94 ILE A CA 1
ATOM 754 C C . ILE A 1 94 ? 12.565 -9.980 -8.774 1.00 74.19 94 ILE A C 1
ATOM 756 O O . ILE A 1 94 ? 12.088 -10.771 -9.587 1.00 74.19 94 ILE A O 1
ATOM 760 N N . SER A 1 95 ? 13.275 -10.383 -7.720 1.00 80.44 95 SER A N 1
ATOM 761 C CA . SER A 1 95 ? 13.404 -11.797 -7.377 1.00 80.44 95 SER A CA 1
ATOM 762 C C . SER A 1 95 ? 12.222 -12.278 -6.526 1.00 80.44 95 SER A C 1
ATOM 764 O O . SER A 1 95 ? 11.582 -11.511 -5.800 1.00 80.44 95 SER A O 1
ATOM 766 N N . ILE A 1 96 ? 11.953 -13.586 -6.560 1.00 81.62 96 ILE A N 1
ATOM 767 C CA . ILE A 1 96 ? 11.005 -14.236 -5.637 1.00 81.62 96 ILE A CA 1
ATOM 768 C C . ILE A 1 96 ? 11.410 -13.960 -4.177 1.00 81.62 96 ILE A C 1
ATOM 770 O O . ILE A 1 96 ? 10.555 -13.722 -3.321 1.00 81.62 96 ILE A O 1
ATOM 774 N N . GLU A 1 97 ? 12.713 -13.914 -3.894 1.00 84.94 97 GLU A N 1
ATOM 775 C CA . GLU A 1 97 ? 13.246 -13.614 -2.566 1.00 84.94 97 GLU A CA 1
ATOM 776 C C . GLU A 1 97 ? 12.884 -12.196 -2.095 1.00 84.94 97 GLU A C 1
ATOM 778 O O . GLU A 1 97 ? 12.507 -12.017 -0.936 1.00 84.94 97 GLU A O 1
ATOM 783 N N . ASP A 1 98 ? 12.914 -11.196 -2.980 1.00 82.88 98 ASP A N 1
ATOM 784 C CA . ASP A 1 98 ? 12.508 -9.823 -2.649 1.00 82.88 98 ASP A CA 1
ATOM 785 C C . ASP A 1 98 ? 11.027 -9.750 -2.274 1.00 82.88 98 ASP A C 1
ATOM 787 O O . ASP A 1 98 ? 10.656 -9.077 -1.307 1.00 82.88 98 ASP A O 1
ATOM 791 N N . ILE A 1 99 ? 10.182 -10.503 -2.984 1.00 81.88 99 ILE A N 1
ATOM 792 C CA . ILE A 1 99 ? 8.753 -10.622 -2.675 1.00 81.88 99 ILE A CA 1
ATOM 793 C C . ILE A 1 99 ? 8.566 -11.250 -1.289 1.00 81.88 99 ILE A C 1
ATOM 795 O O . ILE A 1 99 ? 7.800 -10.727 -0.473 1.00 81.88 99 ILE A O 1
ATOM 799 N N . HIS A 1 100 ? 9.277 -12.341 -0.987 1.00 85.25 100 HIS A N 1
ATOM 800 C CA . HIS A 1 100 ? 9.213 -12.983 0.328 1.00 85.25 100 HIS A CA 1
ATOM 801 C C . HIS A 1 100 ? 9.712 -12.065 1.446 1.00 85.25 100 HIS A C 1
ATOM 803 O O . HIS A 1 100 ? 9.039 -11.938 2.469 1.00 85.25 100 HIS A O 1
ATOM 809 N N . LYS A 1 101 ? 10.837 -11.370 1.250 1.00 87.94 101 LYS A N 1
ATOM 810 C CA . LYS A 1 101 ? 11.375 -10.405 2.220 1.00 87.94 101 LYS A CA 1
ATOM 811 C C . LYS A 1 101 ? 10.393 -9.268 2.479 1.00 87.94 101 LYS A C 1
ATOM 813 O O . LYS A 1 101 ? 10.178 -8.898 3.633 1.00 87.94 101 LYS A O 1
ATOM 818 N N . ALA A 1 102 ? 9.776 -8.725 1.432 1.00 86.56 102 ALA A N 1
ATOM 819 C CA . ALA A 1 102 ? 8.777 -7.672 1.568 1.00 86.56 102 ALA A CA 1
ATOM 820 C C . ALA A 1 102 ? 7.547 -8.151 2.353 1.00 86.56 102 ALA A C 1
ATOM 822 O O . ALA A 1 102 ? 7.055 -7.427 3.220 1.00 86.56 102 ALA A O 1
ATOM 823 N N . ARG A 1 103 ? 7.092 -9.390 2.113 1.00 87.12 103 ARG A N 1
ATOM 824 C CA . ARG A 1 103 ? 6.006 -9.998 2.895 1.00 87.12 103 ARG A CA 1
ATOM 825 C C . ARG A 1 103 ? 6.393 -10.157 4.365 1.00 87.12 103 ARG A C 1
ATOM 827 O O . ARG A 1 103 ? 5.733 -9.590 5.229 1.00 87.12 103 ARG A O 1
ATOM 834 N N . GLN A 1 104 ? 7.517 -10.807 4.649 1.00 90.19 104 GLN A N 1
ATOM 835 C CA . GLN A 1 104 ? 7.980 -11.013 6.024 1.00 90.19 104 GLN A CA 1
ATOM 836 C C . GLN A 1 104 ? 8.127 -9.700 6.805 1.00 90.19 104 GLN A C 1
ATOM 838 O O . GLN A 1 104 ? 7.869 -9.661 8.005 1.00 90.19 104 GLN A O 1
ATOM 843 N N . ARG A 1 105 ? 8.535 -8.606 6.148 1.00 90.00 105 ARG A N 1
ATOM 844 C CA . ARG A 1 105 ? 8.607 -7.282 6.786 1.00 90.00 105 ARG A CA 1
ATOM 845 C C . ARG A 1 105 ? 7.235 -6.776 7.222 1.00 90.00 105 ARG A C 1
ATOM 847 O O . ARG A 1 105 ? 7.103 -6.351 8.365 1.00 90.00 105 ARG A O 1
ATOM 854 N N . LEU A 1 106 ? 6.232 -6.853 6.347 1.00 90.75 106 LEU A N 1
ATOM 855 C CA . LEU A 1 106 ? 4.866 -6.447 6.688 1.00 90.75 106 LEU A CA 1
ATOM 856 C C . LEU A 1 106 ? 4.264 -7.339 7.783 1.00 90.75 106 LEU A C 1
ATOM 858 O O . LEU A 1 106 ? 3.607 -6.831 8.682 1.00 90.75 106 LEU A O 1
ATOM 862 N N . GLU A 1 107 ? 4.523 -8.647 7.757 1.00 93.38 107 GLU A N 1
ATOM 863 C CA . GLU A 1 107 ? 4.081 -9.568 8.816 1.00 93.38 107 GLU A CA 1
ATOM 864 C C . GLU A 1 107 ? 4.693 -9.216 10.172 1.00 93.38 107 GLU A C 1
ATOM 866 O O . GLU A 1 107 ? 3.986 -9.134 11.176 1.00 93.38 107 GLU A O 1
ATOM 871 N N . ARG A 1 108 ? 6.004 -8.950 10.210 1.00 93.44 108 ARG A N 1
ATOM 872 C CA . ARG A 1 108 ? 6.687 -8.526 11.440 1.00 93.44 108 ARG A CA 1
ATOM 873 C C . ARG A 1 108 ? 6.137 -7.204 11.962 1.00 93.44 108 ARG A C 1
ATOM 875 O O . ARG A 1 108 ? 5.933 -7.071 13.163 1.00 93.44 108 ARG A O 1
ATOM 882 N N . GLU A 1 109 ? 5.898 -6.238 11.081 1.00 92.62 109 GLU A N 1
ATOM 883 C CA . GLU A 1 109 ? 5.329 -4.945 11.463 1.00 92.62 109 GLU A CA 1
ATOM 884 C C . GLU A 1 109 ? 3.893 -5.084 11.986 1.00 92.62 109 GLU A C 1
ATOM 886 O O . GLU A 1 109 ? 3.583 -4.529 13.037 1.00 92.62 109 GLU A O 1
ATOM 891 N N . ALA A 1 110 ? 3.047 -5.884 11.332 1.00 92.62 110 ALA A N 1
ATOM 892 C CA . ALA A 1 110 ? 1.699 -6.191 11.812 1.00 92.62 110 ALA A CA 1
ATOM 893 C C . ALA A 1 110 ? 1.726 -6.837 13.204 1.00 92.62 110 ALA A C 1
ATOM 895 O O . ALA A 1 110 ? 1.004 -6.411 14.103 1.00 92.62 110 ALA A O 1
ATOM 896 N N . HIS A 1 111 ? 2.614 -7.814 13.405 1.00 93.50 111 HIS A N 1
ATOM 897 C CA . HIS A 1 111 ? 2.793 -8.483 14.694 1.00 93.50 111 HIS A CA 1
ATOM 898 C C . HIS A 1 111 ? 3.243 -7.520 15.797 1.00 93.50 111 HIS A C 1
ATOM 900 O O . HIS A 1 111 ? 2.764 -7.599 16.928 1.00 93.50 111 HIS A O 1
ATOM 906 N N . LEU A 1 112 ? 4.142 -6.583 15.479 1.00 92.88 112 LEU A N 1
ATOM 907 C CA . LEU A 1 112 ? 4.544 -5.532 16.414 1.00 92.88 112 LEU A CA 1
ATOM 908 C C . LEU A 1 112 ? 3.359 -4.631 16.766 1.00 92.88 112 LEU A C 1
ATOM 910 O O . LEU A 1 112 ? 3.058 -4.474 17.945 1.00 92.88 112 LEU A O 1
ATOM 914 N N . LEU A 1 113 ? 2.647 -4.092 15.775 1.00 91.25 113 LEU A N 1
ATOM 915 C CA . LEU A 1 113 ? 1.506 -3.209 16.026 1.00 91.25 113 LEU A CA 1
ATOM 916 C C . LEU A 1 113 ? 0.397 -3.910 16.827 1.00 91.25 113 LEU A C 1
ATOM 918 O O . LEU A 1 113 ? -0.198 -3.305 17.716 1.00 91.25 113 LEU A O 1
ATOM 922 N N . GLN A 1 114 ? 0.163 -5.201 16.582 1.00 92.25 114 GLN A N 1
ATOM 923 C CA . GLN A 1 114 ? -0.788 -6.000 17.353 1.00 92.25 114 GLN A CA 1
ATOM 924 C C . GLN A 1 114 ? -0.393 -6.106 18.834 1.00 92.25 114 GLN A C 1
ATOM 926 O O . GLN A 1 114 ? -1.256 -5.985 19.705 1.00 92.25 114 GLN A O 1
ATOM 931 N N . ARG A 1 115 ? 0.899 -6.301 19.133 1.00 91.56 115 ARG A N 1
ATOM 932 C CA . ARG A 1 115 ? 1.414 -6.380 20.513 1.00 91.56 115 ARG A CA 1
ATOM 933 C C . ARG A 1 115 ? 1.286 -5.070 21.282 1.00 91.56 115 ARG A C 1
ATOM 935 O O . ARG A 1 115 ? 1.177 -5.104 22.502 1.00 91.56 115 ARG A O 1
ATOM 942 N N . PHE A 1 116 ? 1.290 -3.941 20.583 1.00 89.50 116 PHE A N 1
ATOM 943 C CA . PHE A 1 116 ? 1.171 -2.612 21.176 1.00 89.50 116 PHE A CA 1
ATOM 944 C C . PHE A 1 116 ? -0.251 -2.032 21.079 1.00 89.50 116 PHE A C 1
ATOM 946 O O . PHE A 1 116 ? -0.433 -0.813 21.139 1.00 89.50 116 PHE A O 1
ATOM 953 N N . ARG A 1 117 ? -1.286 -2.875 20.957 1.00 86.50 117 ARG A N 1
ATOM 954 C CA . ARG A 1 117 ? -2.679 -2.416 21.080 1.00 86.50 117 ARG A CA 1
ATOM 955 C C . ARG A 1 117 ? -2.909 -1.719 22.426 1.00 86.50 117 ARG A C 1
ATOM 957 O O . ARG A 1 117 ? -2.457 -2.196 23.461 1.00 86.50 117 ARG A O 1
ATOM 964 N N . GLY A 1 118 ? -3.630 -0.598 22.399 1.00 82.31 118 GLY A N 1
ATOM 965 C CA . GLY A 1 118 ? -3.907 0.219 23.588 1.00 82.31 118 GLY A CA 1
ATOM 966 C C . GLY A 1 118 ? -2.776 1.173 23.989 1.00 82.31 118 GLY A C 1
ATOM 967 O O . GLY A 1 118 ? -2.864 1.816 25.030 1.00 82.31 118 GLY A O 1
ATOM 968 N N . THR A 1 119 ? -1.723 1.283 23.178 1.00 89.88 119 THR A N 1
ATOM 969 C CA . THR A 1 119 ? -0.673 2.305 23.322 1.00 89.88 119 THR A CA 1
ATOM 970 C C . THR A 1 119 ? -0.952 3.491 22.386 1.00 89.88 119 THR A C 1
ATOM 972 O O . THR A 1 119 ? -1.830 3.385 21.531 1.00 89.88 119 THR A O 1
ATOM 975 N N . PRO A 1 120 ? -0.212 4.615 22.476 1.00 87.12 120 PRO A N 1
ATOM 976 C CA . PRO A 1 120 ? -0.330 5.714 21.508 1.00 87.12 120 PRO A CA 1
ATOM 977 C C . PRO A 1 120 ? 0.175 5.378 20.088 1.00 87.12 120 PRO A C 1
ATOM 979 O O . PRO A 1 120 ? 0.217 6.263 19.235 1.00 87.12 120 PRO A O 1
ATOM 982 N N . LEU A 1 121 ? 0.589 4.134 19.816 1.00 85.38 121 LEU A N 1
ATOM 983 C CA . LEU A 1 121 ? 0.917 3.693 18.460 1.00 85.38 121 LEU A CA 1
ATOM 984 C C . LEU A 1 121 ? -0.350 3.539 17.596 1.00 85.38 121 LEU A C 1
ATOM 986 O O . LEU A 1 121 ? -1.442 3.357 18.136 1.00 85.38 121 LEU A O 1
ATOM 990 N N . PRO A 1 122 ? -0.221 3.582 16.253 1.00 85.38 122 PRO A N 1
ATOM 991 C CA . PRO A 1 122 ? -1.351 3.384 15.354 1.00 85.38 122 PRO A CA 1
ATOM 992 C C . PRO A 1 122 ? -2.109 2.091 15.660 1.00 85.38 122 PRO A C 1
ATOM 994 O O . PRO A 1 122 ? -1.513 1.019 15.784 1.00 85.38 122 PRO A O 1
ATOM 997 N N . GLU A 1 123 ? -3.434 2.191 15.749 1.00 87.81 123 GLU A N 1
ATOM 998 C CA . GLU A 1 123 ? -4.277 1.037 16.029 1.00 87.81 123 GLU A CA 1
ATOM 999 C C . GLU A 1 123 ? -4.228 0.056 14.857 1.00 87.81 123 GLU A C 1
ATOM 1001 O O . GLU A 1 123 ? -4.629 0.383 13.740 1.00 87.81 123 GLU A O 1
ATOM 1006 N N . PHE A 1 124 ? -3.751 -1.160 15.117 1.00 90.94 124 PHE A N 1
ATOM 1007 C CA . PHE A 1 124 ? -3.762 -2.243 14.144 1.00 90.94 124 PHE A CA 1
ATOM 1008 C C . PHE A 1 124 ? -5.162 -2.830 13.987 1.00 90.94 124 PHE A C 1
ATOM 1010 O O . PHE A 1 124 ? -5.707 -3.424 14.928 1.00 90.94 124 PHE A O 1
ATOM 1017 N N . TYR A 1 125 ? -5.706 -2.715 12.778 1.00 90.38 125 TYR A N 1
ATOM 1018 C CA . TYR A 1 125 ? -6.956 -3.367 12.409 1.00 90.38 125 TYR A CA 1
ATOM 1019 C C . TYR A 1 125 ? -6.680 -4.798 11.976 1.00 90.38 125 TYR A C 1
ATOM 1021 O O . TYR A 1 125 ? -7.131 -5.725 12.648 1.00 90.38 125 TYR A O 1
ATOM 1029 N N . GLU A 1 126 ? -5.900 -4.980 10.909 1.00 91.81 126 GLU A N 1
ATOM 1030 C CA . GLU A 1 126 ? -5.624 -6.306 10.361 1.00 91.81 126 GLU A CA 1
ATOM 1031 C C . GLU A 1 126 ? -4.470 -6.343 9.346 1.00 91.81 126 GLU A C 1
ATOM 1033 O O . GLU A 1 126 ? -3.977 -5.315 8.870 1.00 91.81 126 GLU A O 1
ATOM 1038 N N . LEU A 1 127 ? -4.056 -7.569 9.012 1.00 92.50 127 LEU A N 1
ATOM 1039 C CA . LEU A 1 127 ? -3.130 -7.892 7.933 1.00 92.50 127 LEU A CA 1
ATOM 1040 C C . LEU A 1 127 ? -3.906 -8.592 6.811 1.00 92.50 127 LEU A C 1
ATOM 1042 O O . LEU A 1 127 ? -4.482 -9.655 7.021 1.00 92.50 127 LEU A O 1
ATOM 1046 N N . ILE A 1 128 ? -3.884 -8.011 5.613 1.00 90.44 128 ILE A N 1
ATOM 1047 C CA . ILE A 1 128 ? -4.668 -8.476 4.465 1.00 90.44 128 ILE A CA 1
ATOM 1048 C C . ILE A 1 128 ? -3.793 -9.231 3.475 1.00 90.44 128 ILE A C 1
ATOM 1050 O O . ILE A 1 128 ? -2.781 -8.704 2.998 1.00 90.44 128 ILE A O 1
ATOM 1054 N N . TYR A 1 129 ? -4.256 -10.406 3.051 1.00 84.81 129 TYR A N 1
ATOM 1055 C CA . TYR A 1 129 ? -3.626 -11.241 2.029 1.00 84.81 129 TYR A CA 1
ATOM 1056 C C . TYR A 1 129 ? -4.380 -11.171 0.694 1.00 84.81 129 TYR A C 1
ATOM 1058 O O . TYR A 1 129 ? -5.016 -12.123 0.266 1.00 84.81 129 TYR A O 1
ATOM 1066 N N . ALA A 1 130 ? -4.271 -10.034 0.006 1.00 82.19 130 ALA A N 1
ATOM 1067 C CA . ALA A 1 130 ? -4.786 -9.856 -1.355 1.00 82.19 130 ALA A CA 1
ATOM 1068 C C . ALA A 1 130 ? -3.650 -9.846 -2.402 1.00 82.19 130 ALA A C 1
ATOM 1070 O O . ALA A 1 130 ? -2.502 -9.500 -2.046 1.00 82.19 130 ALA A O 1
ATOM 1071 N N . PRO A 1 131 ? -3.953 -10.159 -3.685 1.00 77.31 131 PRO A N 1
ATOM 1072 C CA . PRO A 1 131 ? -3.066 -9.855 -4.805 1.00 77.31 131 PRO A CA 1
ATOM 1073 C C . PRO A 1 131 ? -2.577 -8.409 -4.705 1.00 77.31 131 PRO A C 1
ATOM 1075 O O . PRO A 1 131 ? -3.344 -7.509 -4.362 1.00 77.31 131 PRO A O 1
ATOM 1078 N N . ASN A 1 132 ? -1.279 -8.181 -4.913 1.00 73.81 132 ASN A N 1
ATOM 1079 C CA . ASN A 1 132 ? -0.758 -6.819 -4.872 1.00 73.81 132 ASN A CA 1
ATOM 1080 C C . ASN A 1 132 ? -1.255 -6.089 -6.127 1.00 73.81 132 ASN A C 1
ATOM 1082 O O . ASN A 1 132 ? -0.866 -6.512 -7.212 1.00 73.81 132 ASN A O 1
ATOM 1086 N N . PRO A 1 133 ? -2.052 -5.013 -6.015 1.00 75.94 133 PRO A N 1
ATOM 1087 C CA . PRO A 1 133 ? -2.555 -4.302 -7.190 1.00 75.94 133 PRO A CA 1
ATOM 1088 C C . PRO A 1 133 ? -1.438 -3.626 -8.008 1.00 75.94 133 PRO A C 1
ATOM 1090 O O . PRO A 1 133 ? -1.668 -3.226 -9.140 1.00 75.94 133 PRO A O 1
ATOM 1093 N N . LEU A 1 134 ? -0.215 -3.528 -7.466 1.00 72.44 134 LEU A N 1
ATOM 1094 C CA . LEU A 1 134 ? 0.980 -3.096 -8.203 1.00 72.44 134 LEU A CA 1
ATOM 1095 C C . LEU A 1 134 ? 1.570 -4.179 -9.116 1.00 72.44 134 LEU A C 1
ATOM 1097 O O . LEU A 1 134 ? 2.431 -3.875 -9.937 1.00 72.44 134 LEU A O 1
ATOM 1101 N N . HIS A 1 135 ? 1.169 -5.439 -8.952 1.00 69.12 135 HIS A N 1
ATOM 1102 C CA . HIS A 1 135 ? 1.511 -6.498 -9.892 1.00 69.12 135 HIS A CA 1
ATOM 1103 C C . HIS A 1 135 ? 0.408 -6.567 -10.943 1.00 69.12 135 HIS A C 1
ATOM 1105 O O . HIS A 1 135 ? -0.737 -6.878 -10.610 1.00 69.12 135 HIS A O 1
ATOM 1111 N N . SER A 1 136 ? 0.751 -6.312 -12.208 1.00 51.12 136 SER A N 1
ATOM 1112 C CA . SER A 1 136 ? -0.136 -6.661 -13.313 1.00 51.12 136 SER A CA 1
ATOM 1113 C C . SER A 1 136 ? -0.452 -8.151 -13.208 1.00 51.12 136 SER A C 1
ATOM 1115 O O . SER A 1 136 ? 0.459 -8.983 -13.148 1.00 51.12 136 SER A O 1
ATOM 1117 N N . SER A 1 137 ? -1.738 -8.487 -13.170 1.00 45.09 137 SER A N 1
ATOM 1118 C CA . SER A 1 137 ? -2.147 -9.824 -13.593 1.00 45.09 137 SER A CA 1
ATOM 1119 C C . SER A 1 137 ? -1.736 -9.920 -15.058 1.00 45.09 137 SER A C 1
ATOM 1121 O O . SER A 1 137 ? -2.044 -8.998 -15.814 1.00 45.09 137 SER A O 1
ATOM 1123 N N . ALA A 1 138 ? -0.938 -10.929 -15.401 1.00 33.22 138 ALA A N 1
ATOM 1124 C CA . ALA A 1 138 ? -0.626 -11.238 -16.791 1.00 33.22 138 ALA A CA 1
ATOM 1125 C C . ALA A 1 138 ? -1.908 -11.395 -17.622 1.00 33.22 138 ALA A C 1
ATOM 1127 O O . ALA A 1 138 ? -2.926 -11.837 -17.036 1.00 33.22 138 ALA A O 1
#

Secondary structure (DSSP, 8-state):
-EEEEE-----HHHHHHHHHHHHHHHHHHHHHTT-TTHHHHHHHTTTPEETTTEEEEEEEEE-SSEEEEEEEETTTEEEEEEEE---TTSGGG--HHHHHHHHHHHHHHHHHHHHTTTSSSPPEEEEE----TTSPP-

Sequence (138 aa):
MGIVTGVTNENHSDRQVNYAINEQRIAQQLIARNLPGLFELLLHLKGITLDQRYTLRWLYAVGGQSVIYLAESPGSRWAIVKLAFLPYHRPAYISIEDIHKARQRLEREAHLLQRFRGTPLPEFYELIYAPNPLHSSA

Foldseek 3Di:
DKWKFFDDDDDDPVVVVVLVVQLVVQQVVCVVVVNPPPSVLVVVQQQDDAPVFWGFHGFRDDDPFWTWTFTQGPPRGIMIIIDTDDPLVCVVPDDPVNVVVSVVVRVVVLVVLVVQAPHPPTHTDDDGDGDRSSDDPD